Protein AF-W9E0Q0-F1 (afdb_monomer)

Secondary structure (DSSP, 8-state):
--HHHHHHHHHHHHHHHHHHHHHHHH--HHHHHHTT--HHHHHHHHHHHHHHS---TTSHHHHHHT-

Structure (mmCIF, N/CA/C/O backbone):
data_AF-W9E0Q0-F1
#
_entry.id   AF-W9E0Q0-F1
#
loop_
_atom_site.group_PDB
_atom_site.id
_atom_sit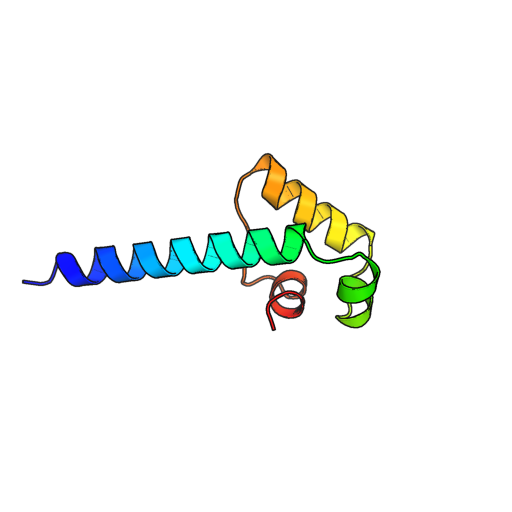e.type_symbol
_atom_site.label_atom_id
_atom_site.label_alt_id
_atom_site.label_comp_id
_atom_site.label_asym_id
_atom_site.label_entity_id
_atom_site.label_seq_id
_atom_site.pdbx_PDB_ins_code
_atom_site.Cartn_x
_atom_site.Cartn_y
_atom_site.Cartn_z
_atom_site.occupancy
_atom_site.B_iso_or_equiv
_atom_site.auth_seq_id
_atom_site.auth_comp_id
_atom_site.auth_asym_id
_atom_site.auth_atom_id
_atom_site.pdbx_PDB_model_num
ATOM 1 N N . MET A 1 1 ? 2.363 -25.353 30.475 1.00 49.97 1 MET A N 1
ATOM 2 C CA . MET A 1 1 ? 2.071 -23.925 30.746 1.00 49.97 1 MET A CA 1
ATOM 3 C C . MET A 1 1 ? 2.495 -23.172 29.490 1.00 49.97 1 MET A C 1
ATOM 5 O O . MET A 1 1 ? 3.428 -22.387 29.530 1.00 49.97 1 MET A O 1
ATOM 9 N N . ASP A 1 2 ? 1.852 -23.474 28.359 1.00 55.88 2 ASP A N 1
ATOM 10 C CA . ASP A 1 2 ? 2.360 -23.122 27.016 1.00 55.88 2 ASP A CA 1
ATOM 11 C C . ASP A 1 2 ? 1.285 -22.461 26.142 1.00 55.88 2 ASP A C 1
ATOM 13 O O . ASP A 1 2 ? 1.483 -22.229 24.956 1.00 55.88 2 ASP A O 1
ATOM 17 N N . GLU A 1 3 ? 0.125 -22.156 26.726 1.00 55.81 3 GLU A N 1
ATOM 18 C CA . GLU A 1 3 ? -1.027 -21.623 25.993 1.00 55.81 3 GLU A CA 1
ATOM 19 C C . GLU A 1 3 ? -0.960 -20.089 25.865 1.00 55.81 3 GLU A C 1
ATOM 21 O O . GLU A 1 3 ? -1.347 -19.528 24.846 1.00 55.81 3 GLU A O 1
ATOM 26 N N . GLN A 1 4 ? -0.353 -19.397 26.840 1.00 59.62 4 GLN A N 1
ATOM 27 C CA . GLN A 1 4 ? -0.237 -17.930 26.841 1.00 59.62 4 GLN A CA 1
ATOM 28 C C . GLN A 1 4 ? 0.746 -17.369 25.804 1.00 59.62 4 GLN A C 1
ATOM 30 O O . GLN A 1 4 ? 0.566 -16.249 25.332 1.00 59.62 4 GLN A O 1
ATOM 35 N N . SER A 1 5 ? 1.796 -18.107 25.440 1.00 61.38 5 SER A N 1
ATOM 36 C CA . SER A 1 5 ? 2.829 -17.619 24.515 1.00 61.38 5 SER A CA 1
ATOM 37 C C . SER A 1 5 ? 2.321 -17.511 23.074 1.00 61.38 5 SER A C 1
ATOM 39 O O . SER A 1 5 ? 2.702 -16.587 22.354 1.00 61.38 5 SER A O 1
ATOM 41 N N . PHE A 1 6 ? 1.420 -18.403 22.661 1.00 62.25 6 PHE A N 1
ATOM 42 C CA . PHE A 1 6 ? 0.869 -18.412 21.306 1.00 62.25 6 PHE A CA 1
ATOM 43 C C . PHE A 1 6 ? -0.101 -17.250 21.049 1.00 62.25 6 PHE A C 1
ATOM 45 O O . PHE A 1 6 ? -0.074 -16.645 19.973 1.00 62.25 6 PHE A O 1
ATOM 52 N N . ASP A 1 7 ? -0.909 -16.888 22.047 1.00 67.44 7 ASP A N 1
ATOM 53 C CA . ASP A 1 7 ? -1.855 -15.773 21.941 1.00 67.44 7 ASP A CA 1
ATOM 54 C C . ASP A 1 7 ? -1.150 -14.416 21.839 1.00 67.44 7 ASP A C 1
ATOM 56 O O . ASP A 1 7 ? -1.555 -13.556 21.052 1.00 67.44 7 ASP A O 1
ATOM 60 N N . VAL A 1 8 ? -0.040 -14.238 22.562 1.00 66.31 8 VAL A N 1
ATOM 61 C CA . VAL A 1 8 ? 0.751 -12.999 22.510 1.00 66.31 8 VAL A CA 1
ATOM 62 C C . VAL A 1 8 ? 1.409 -12.814 21.139 1.00 66.31 8 VAL A C 1
ATOM 64 O O . VAL A 1 8 ? 1.364 -11.713 20.586 1.00 66.31 8 VAL A O 1
ATOM 67 N N . MET A 1 9 ? 1.968 -13.878 20.550 1.00 66.62 9 MET A N 1
ATOM 68 C CA . MET A 1 9 ? 2.599 -13.805 19.224 1.00 66.62 9 MET A CA 1
ATOM 69 C C . MET A 1 9 ? 1.593 -13.422 18.133 1.00 66.62 9 MET A C 1
ATOM 71 O O . MET A 1 9 ? 1.851 -12.511 17.345 1.00 66.62 9 MET A O 1
ATOM 75 N N . LYS A 1 10 ? 0.412 -14.049 18.128 1.00 69.94 10 LYS A N 1
ATOM 76 C CA . LYS A 1 10 ? -0.659 -13.721 17.176 1.00 69.94 10 LYS A CA 1
ATOM 77 C C . LYS A 1 10 ? -1.165 -12.291 17.331 1.00 69.94 10 LYS A C 1
ATOM 79 O O . LYS A 1 10 ? -1.390 -11.605 16.333 1.00 69.94 10 LYS A O 1
ATOM 84 N N . ALA A 1 11 ? -1.333 -11.827 18.569 1.00 66.38 11 ALA A N 1
ATOM 85 C CA . ALA A 1 11 ? -1.743 -10.455 18.838 1.00 66.38 11 ALA A CA 1
ATOM 86 C C . ALA A 1 11 ? -0.707 -9.447 18.313 1.00 66.38 11 ALA A C 1
ATOM 88 O O . ALA A 1 11 ? -1.072 -8.447 17.692 1.00 66.38 11 ALA A O 1
ATOM 89 N N . GLN A 1 12 ? 0.586 -9.730 18.491 1.00 67.81 12 GLN A N 1
ATOM 90 C CA . GLN A 1 12 ? 1.666 -8.880 17.995 1.00 67.81 12 GLN A CA 1
ATOM 91 C C . GLN A 1 12 ? 1.724 -8.845 16.460 1.00 67.81 12 GLN A C 1
ATOM 93 O O . GLN A 1 12 ? 1.855 -7.768 15.874 1.00 67.81 12 GLN A O 1
ATOM 98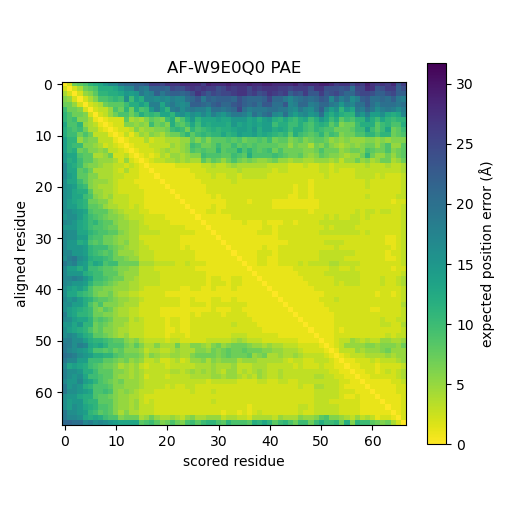 N N . GLU A 1 13 ? 1.576 -9.994 15.794 1.00 74.12 13 GLU A N 1
ATOM 99 C CA . GLU A 1 13 ? 1.482 -10.069 14.330 1.00 74.12 13 GLU A CA 1
ATOM 100 C C . GLU A 1 13 ? 0.295 -9.262 13.794 1.00 74.12 13 GLU A C 1
ATOM 102 O O . GLU A 1 13 ? 0.437 -8.509 12.826 1.00 74.12 13 GLU A O 1
ATOM 107 N N . PHE A 1 14 ? -0.862 -9.357 14.454 1.00 73.88 14 PHE A N 1
ATOM 108 C CA . PHE A 1 14 ? -2.054 -8.606 14.078 1.00 73.88 14 PHE A CA 1
ATOM 109 C C . PHE A 1 14 ? -1.856 -7.089 14.224 1.00 73.88 14 PHE A C 1
ATOM 111 O O . PHE A 1 14 ? -2.149 -6.340 13.287 1.00 73.88 14 PHE A O 1
ATOM 118 N N . VAL A 1 15 ? -1.301 -6.623 15.350 1.00 74.62 15 VAL A N 1
ATOM 119 C CA . VAL A 1 15 ? -1.001 -5.194 15.573 1.00 74.62 15 VAL A CA 1
ATOM 120 C C . VAL A 1 15 ? -0.008 -4.672 14.532 1.00 74.62 15 VAL A C 1
ATOM 122 O O . VAL A 1 15 ? -0.222 -3.603 13.952 1.00 74.62 15 VAL A O 1
ATOM 125 N N . ASN A 1 16 ? 1.043 -5.437 14.228 1.00 84.81 16 ASN A N 1
ATOM 126 C CA . ASN A 1 16 ? 2.023 -5.067 13.205 1.00 84.81 16 ASN A CA 1
ATOM 127 C C . ASN A 1 16 ? 1.378 -4.931 11.823 1.00 84.81 16 ASN A C 1
ATOM 129 O O . ASN A 1 16 ? 1.648 -3.974 11.095 1.00 84.81 16 ASN A O 1
ATOM 133 N N . LYS A 1 17 ? 0.476 -5.851 11.477 1.00 88.75 17 LYS A N 1
ATOM 134 C CA . LYS A 1 17 ? -0.237 -5.828 10.201 1.00 88.75 17 LYS A CA 1
ATOM 135 C C . LYS A 1 17 ? -1.166 -4.620 10.075 1.00 88.75 17 LYS A C 1
ATOM 137 O O . LYS A 1 17 ? -1.165 -3.968 9.033 1.00 88.75 17 LYS A O 1
ATOM 142 N N . GLN A 1 18 ? -1.897 -4.271 11.134 1.00 90.19 18 GLN A N 1
ATOM 143 C CA . GLN A 1 18 ? -2.748 -3.073 11.159 1.00 90.19 18 GLN A CA 1
ATOM 144 C C . GLN A 1 18 ? -1.937 -1.785 10.985 1.00 90.19 18 GLN A C 1
ATOM 146 O O . GLN A 1 18 ? -2.316 -0.901 10.209 1.00 90.19 18 GLN A O 1
ATOM 151 N N . LYS A 1 19 ? -0.776 -1.698 11.644 1.00 91.00 19 LYS A N 1
ATOM 152 C CA . LYS A 1 19 ? 0.140 -0.563 11.490 1.00 91.00 19 LYS A CA 1
ATOM 153 C C . LYS A 1 19 ? 0.630 -0.436 10.047 1.00 91.00 19 LYS A C 1
ATOM 155 O O . LYS A 1 19 ? 0.535 0.643 9.472 1.00 91.00 19 LYS A O 1
ATOM 160 N N . ILE A 1 20 ? 1.065 -1.542 9.443 1.00 91.81 20 ILE A N 1
ATOM 161 C CA . ILE A 1 20 ? 1.502 -1.592 8.041 1.00 91.81 20 ILE A CA 1
ATOM 162 C C . ILE A 1 20 ? 0.395 -1.124 7.088 1.00 91.81 20 ILE A C 1
ATOM 164 O O . ILE A 1 20 ? 0.637 -0.283 6.222 1.00 91.81 20 ILE A O 1
ATOM 168 N N . MET A 1 21 ? -0.825 -1.642 7.248 1.00 94.50 21 MET A N 1
ATOM 169 C CA . MET A 1 21 ? -1.958 -1.250 6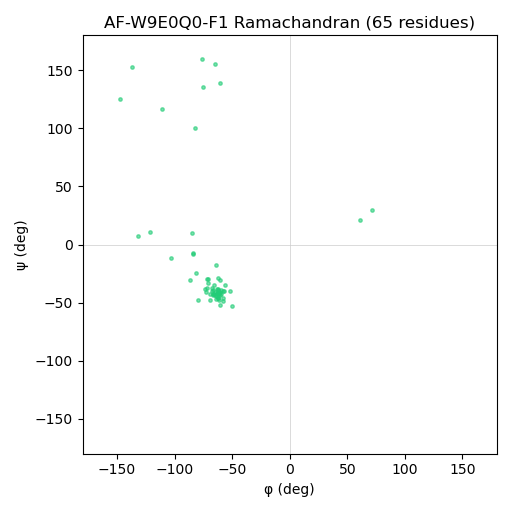.407 1.00 94.50 21 MET A CA 1
ATOM 170 C C . MET A 1 21 ? -2.257 0.246 6.531 1.00 94.50 21 MET A C 1
ATOM 172 O O . MET A 1 21 ? -2.465 0.916 5.520 1.00 94.50 21 MET A O 1
ATOM 176 N N . THR A 1 22 ? -2.194 0.789 7.748 1.00 94.75 22 THR A N 1
ATOM 177 C CA . THR A 1 22 ? -2.373 2.225 8.002 1.00 94.75 22 THR A CA 1
ATOM 178 C C . THR A 1 22 ? -1.293 3.057 7.308 1.00 94.75 22 THR A C 1
ATOM 180 O O . THR A 1 22 ? -1.623 4.014 6.607 1.00 94.75 22 THR A O 1
ATOM 183 N N . THR A 1 23 ? -0.021 2.660 7.414 1.00 94.38 23 THR A N 1
ATOM 184 C CA . THR A 1 23 ? 1.096 3.322 6.720 1.00 94.38 23 THR A CA 1
ATOM 185 C C . THR A 1 23 ? 0.891 3.329 5.206 1.00 94.38 23 THR A C 1
ATOM 187 O O . THR A 1 23 ? 1.005 4.375 4.575 1.00 94.38 23 THR A O 1
ATOM 190 N N . ILE A 1 24 ? 0.507 2.196 4.611 1.00 94.75 24 ILE A N 1
ATOM 191 C CA . ILE A 1 24 ? 0.239 2.099 3.167 1.00 94.75 24 ILE A CA 1
ATOM 192 C C . ILE A 1 24 ? -0.947 2.984 2.755 1.00 94.75 24 ILE A C 1
ATOM 194 O O . ILE A 1 24 ? -0.924 3.608 1.691 1.00 94.75 24 ILE A O 1
ATOM 198 N N . LEU A 1 25 ? -1.993 3.071 3.584 1.00 95.69 25 LEU A N 1
ATOM 199 C CA . LEU A 1 25 ? -3.136 3.947 3.323 1.00 95.69 25 LEU A CA 1
ATOM 200 C C . LEU A 1 25 ? -2.763 5.436 3.375 1.00 95.69 25 LEU A C 1
ATOM 202 O O . LEU A 1 25 ? -3.302 6.212 2.579 1.00 95.69 25 LEU A O 1
ATOM 206 N N . GLN A 1 26 ? -1.835 5.816 4.251 1.00 96.50 26 GLN A N 1
ATOM 207 C CA . GLN A 1 26 ? -1.344 7.189 4.411 1.00 96.50 26 GLN A CA 1
ATOM 208 C C . GLN A 1 26 ? -0.272 7.578 3.383 1.00 96.50 26 GLN A C 1
ATOM 210 O O . GLN A 1 26 ? -0.153 8.756 3.059 1.00 96.50 26 GLN A O 1
ATOM 215 N N . MET A 1 27 ? 0.453 6.604 2.827 1.00 96.38 27 MET A N 1
ATOM 216 C CA . MET A 1 27 ? 1.494 6.833 1.827 1.00 96.38 27 MET A CA 1
ATOM 217 C C . MET A 1 27 ? 0.937 7.494 0.553 1.00 96.38 27 MET A C 1
ATOM 219 O O . MET A 1 27 ? -0.144 7.147 0.042 1.00 96.38 27 MET A O 1
ATOM 223 N N . SER A 1 28 ? 1.702 8.453 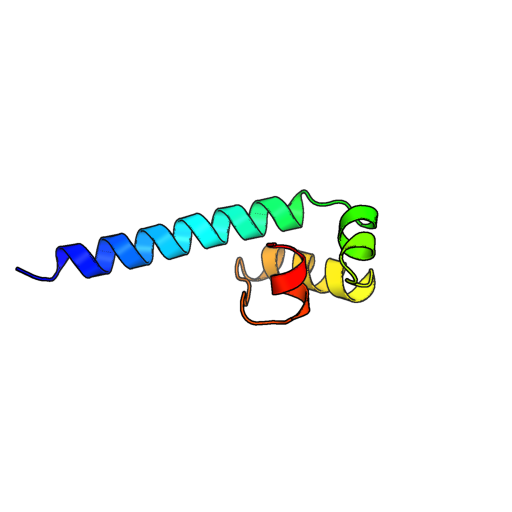0.034 1.00 97.06 28 SER A N 1
ATOM 224 C CA . SER A 1 28 ? 1.440 9.136 -1.228 1.00 97.06 28 SER A CA 1
ATOM 225 C C . SER A 1 28 ? 1.797 8.261 -2.434 1.00 97.06 28 SER A C 1
ATOM 227 O O . SER A 1 28 ? 2.582 7.317 -2.362 1.00 97.06 28 SER A O 1
ATOM 229 N N . GLN A 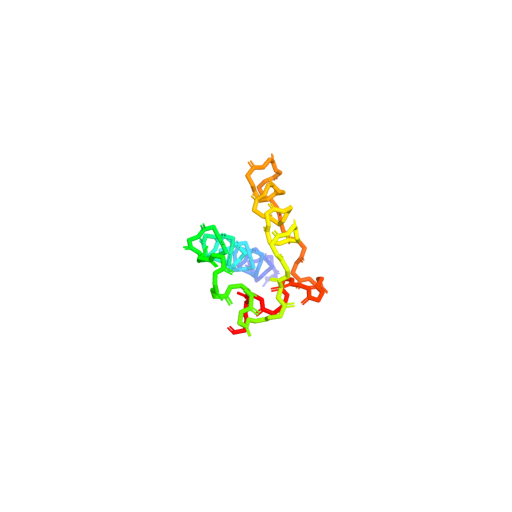1 29 ? 1.225 8.600 -3.590 1.00 97.00 29 GLN A N 1
ATOM 230 C CA . GLN A 1 29 ? 1.537 7.931 -4.854 1.00 97.00 29 GLN A CA 1
ATOM 231 C C . GLN A 1 29 ? 3.027 8.060 -5.225 1.00 97.00 29 GLN A C 1
ATOM 233 O O . GLN A 1 29 ? 3.623 7.094 -5.691 1.00 97.00 29 GLN A O 1
ATOM 238 N N . SER A 1 30 ? 3.628 9.229 -4.984 1.00 97.25 30 SER A N 1
ATOM 239 C CA . SER A 1 30 ? 5.035 9.516 -5.284 1.00 97.25 30 SER A CA 1
ATOM 240 C C . SER A 1 30 ? 6.008 8.700 -4.433 1.00 97.25 30 SER A C 1
ATOM 242 O O . SER A 1 30 ? 7.013 8.221 -4.949 1.00 97.25 30 SER A O 1
ATOM 244 N N . GLU A 1 31 ? 5.705 8.496 -3.148 1.00 96.88 31 GLU A N 1
ATOM 245 C CA . GLU A 1 31 ? 6.518 7.639 -2.272 1.00 96.88 31 GLU A CA 1
ATOM 246 C C . GLU A 1 31 ? 6.471 6.181 -2.741 1.00 96.88 31 GLU A C 1
ATOM 248 O O . GLU A 1 31 ? 7.506 5.529 -2.855 1.00 96.88 31 GLU A O 1
ATOM 253 N N . ALA A 1 32 ? 5.284 5.685 -3.102 1.00 96.50 32 ALA A N 1
ATOM 254 C CA . ALA A 1 32 ? 5.134 4.334 -3.636 1.00 96.50 32 ALA A CA 1
ATOM 255 C C . ALA A 1 32 ? 5.905 4.141 -4.958 1.00 96.50 32 ALA A C 1
ATOM 257 O O . ALA A 1 32 ? 6.526 3.097 -5.172 1.00 96.50 32 ALA A O 1
ATOM 258 N N . GLU A 1 33 ? 5.907 5.149 -5.834 1.00 97.25 33 GLU A N 1
ATOM 259 C CA . GLU A 1 33 ? 6.662 5.129 -7.092 1.00 97.25 33 GLU A CA 1
ATOM 260 C C . GLU A 1 33 ? 8.176 5.159 -6.866 1.00 97.25 33 GLU A C 1
ATOM 262 O O . GLU A 1 33 ? 8.892 4.394 -7.516 1.00 97.25 33 GLU A O 1
ATOM 267 N N . ALA A 1 34 ? 8.659 5.952 -5.903 1.00 96.75 34 ALA A N 1
ATOM 268 C CA . ALA A 1 34 ? 10.065 5.957 -5.492 1.00 96.75 34 ALA A CA 1
ATOM 269 C C . ALA A 1 34 ? 10.518 4.584 -4.959 1.00 96.75 34 ALA A C 1
ATOM 271 O O . ALA A 1 34 ? 11.663 4.183 -5.157 1.00 96.75 34 ALA A O 1
ATOM 272 N N . LEU A 1 35 ? 9.594 3.825 -4.360 1.00 95.44 35 LEU A N 1
ATOM 273 C CA . LEU A 1 35 ? 9.791 2.442 -3.912 1.00 95.44 35 LEU A CA 1
ATOM 274 C C . LEU A 1 35 ? 9.556 1.399 -5.026 1.00 95.44 35 LEU A C 1
ATOM 276 O O . LEU A 1 35 ? 9.497 0.195 -4.764 1.00 95.44 35 LEU A O 1
ATOM 280 N N . GLY A 1 36 ? 9.404 1.817 -6.286 1.00 96.06 36 GLY A N 1
ATOM 281 C CA . GLY A 1 36 ? 9.247 0.909 -7.426 1.00 96.06 36 GLY A CA 1
ATOM 282 C C . GLY A 1 36 ? 7.893 0.190 -7.464 1.00 96.06 36 GLY A C 1
ATOM 283 O O . GLY A 1 36 ? 7.789 -0.958 -7.926 1.00 96.06 36 GLY A O 1
ATOM 284 N N . VAL A 1 37 ? 6.840 0.821 -6.943 1.00 96.62 37 VAL A N 1
ATOM 285 C CA . VAL A 1 37 ? 5.458 0.341 -7.037 1.00 96.62 37 VAL A CA 1
ATOM 286 C C . VAL A 1 37 ? 4.668 1.266 -7.958 1.00 96.62 37 VAL A C 1
ATOM 288 O O . VAL A 1 37 ? 4.473 2.442 -7.676 1.00 96.62 37 VAL A O 1
ATOM 291 N N . SER A 1 38 ? 4.188 0.722 -9.078 1.00 97.25 38 S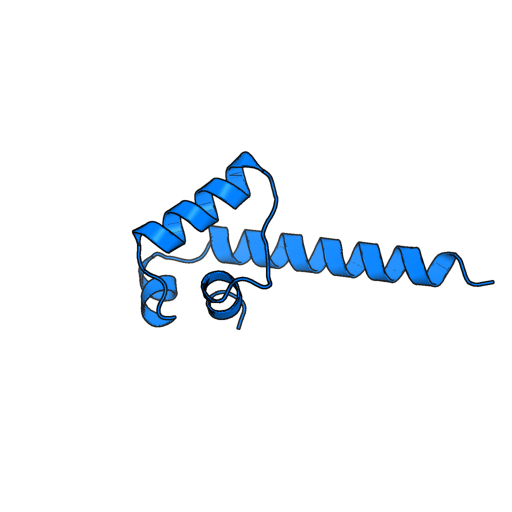ER A N 1
ATOM 292 C CA . SER A 1 38 ? 3.396 1.490 -10.041 1.00 97.25 38 SER A CA 1
ATOM 293 C C . SER A 1 38 ? 2.061 1.951 -9.454 1.00 97.25 38 SER A C 1
ATOM 295 O O . SER A 1 38 ? 1.483 1.290 -8.588 1.00 97.25 38 SER A O 1
ATOM 297 N N . ARG A 1 39 ? 1.504 3.035 -10.006 1.00 96.56 39 ARG A N 1
ATOM 298 C CA . ARG A 1 39 ? 0.186 3.572 -9.633 1.00 96.56 39 ARG A CA 1
ATOM 299 C C . ARG A 1 39 ? -0.935 2.553 -9.604 1.00 96.56 39 ARG A C 1
ATOM 301 O O . ARG A 1 39 ? -1.604 2.429 -8.583 1.00 96.56 39 ARG A O 1
ATOM 308 N N . SER A 1 40 ? -1.132 1.805 -10.686 1.00 96.88 40 SER A N 1
ATOM 309 C CA . SER A 1 40 ? -2.195 0.792 -10.750 1.00 96.88 40 SER A CA 1
ATOM 310 C C . SER A 1 40 ? -2.057 -0.243 -9.635 1.00 96.88 40 SER A C 1
ATOM 312 O O . SER A 1 40 ? -3.037 -0.624 -8.998 1.00 96.88 40 SER A O 1
ATOM 314 N N . ARG A 1 41 ? -0.822 -0.655 -9.345 1.00 96.31 41 ARG A N 1
ATOM 315 C CA . ARG A 1 41 ? -0.530 -1.642 -8.314 1.00 96.31 41 ARG A CA 1
ATOM 316 C C . ARG A 1 41 ? -0.702 -1.080 -6.910 1.00 96.31 41 ARG A C 1
ATOM 318 O O . ARG A 1 41 ? -1.271 -1.767 -6.071 1.00 96.31 41 ARG A O 1
ATOM 325 N N . PHE A 1 42 ? -0.266 0.152 -6.665 1.00 97.38 42 PHE A N 1
ATOM 326 C CA . PHE A 1 42 ? -0.466 0.821 -5.384 1.00 97.38 42 PHE A CA 1
ATOM 327 C C . PHE A 1 42 ? -1.956 1.021 -5.083 1.00 97.38 42 PHE A C 1
ATOM 329 O O . PHE A 1 42 ? -2.404 0.692 -3.987 1.00 97.38 42 PHE A O 1
ATOM 336 N N . GLN A 1 43 ? -2.749 1.458 -6.067 1.00 96.81 43 GLN A N 1
ATOM 337 C CA . GLN A 1 43 ? -4.196 1.603 -5.886 1.00 96.81 43 GLN A CA 1
ATOM 338 C C . GLN A 1 43 ? -4.885 0.264 -5.618 1.00 96.81 43 GLN A C 1
ATOM 340 O O . GLN A 1 43 ? -5.647 0.174 -4.661 1.00 96.81 43 GLN A O 1
ATOM 345 N N . GLY A 1 44 ? -4.540 -0.794 -6.360 1.00 95.81 44 GLY A N 1
ATOM 346 C CA . GLY A 1 44 ? -5.083 -2.131 -6.101 1.00 95.81 44 GLY A CA 1
ATOM 347 C C . GLY A 1 44 ? -4.707 -2.688 -4.720 1.00 95.81 44 GLY A C 1
ATOM 348 O O . GLY A 1 44 ? -5.462 -3.458 -4.134 1.00 95.81 44 GLY A O 1
ATOM 349 N N . ILE A 1 45 ? -3.560 -2.290 -4.156 1.00 95.00 45 ILE A N 1
ATOM 350 C CA . ILE A 1 45 ? -3.207 -2.620 -2.767 1.00 95.00 45 ILE A CA 1
ATOM 351 C C . ILE A 1 45 ? -4.111 -1.859 -1.788 1.00 95.00 45 ILE A C 1
ATOM 353 O O . ILE A 1 45 ? -4.666 -2.475 -0.881 1.00 95.00 45 ILE A O 1
ATOM 357 N N . LYS A 1 46 ? -4.295 -0.543 -1.972 1.00 95.81 46 LYS A N 1
ATOM 358 C CA . LYS A 1 46 ? -5.165 0.269 -1.101 1.00 95.81 46 LYS A CA 1
ATOM 359 C C . LYS A 1 46 ? -6.620 -0.195 -1.151 1.00 95.81 46 LYS A C 1
ATOM 361 O O . LYS A 1 46 ? -7.286 -0.190 -0.123 1.00 95.81 46 LYS A O 1
ATOM 366 N N . GLU A 1 47 ? -7.102 -0.589 -2.323 1.00 96.00 47 GLU A N 1
ATOM 367 C CA . GLU A 1 47 ? -8.440 -1.148 -2.522 1.00 96.00 47 GLU A CA 1
ATOM 368 C C . GLU A 1 47 ? -8.626 -2.432 -1.710 1.00 96.00 47 GLU A C 1
ATOM 370 O O . GLU A 1 47 ? -9.498 -2.478 -0.850 1.00 96.00 47 GLU A O 1
ATOM 375 N N . ARG A 1 48 ? -7.713 -3.404 -1.835 1.00 93.81 48 ARG A N 1
ATOM 376 C CA . ARG A 1 48 ? -7.757 -4.650 -1.045 1.00 93.81 48 ARG A CA 1
ATOM 377 C C . ARG A 1 48 ? -7.745 -4.415 0.463 1.00 93.81 48 ARG A C 1
ATOM 379 O O . ARG A 1 48 ? -8.468 -5.099 1.181 1.00 93.81 48 ARG A O 1
ATOM 386 N N . ILE A 1 49 ? -6.950 -3.452 0.937 1.00 94.50 49 ILE A N 1
ATOM 387 C CA . ILE A 1 49 ? -6.921 -3.086 2.361 1.00 94.50 49 ILE A CA 1
ATOM 388 C C . ILE A 1 49 ? -8.288 -2.547 2.803 1.00 94.50 49 ILE A C 1
ATOM 390 O O . ILE A 1 49 ? -8.751 -2.891 3.885 1.00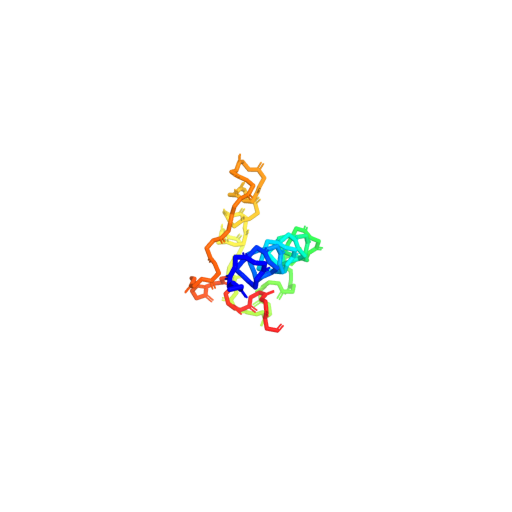 94.50 49 ILE A O 1
ATOM 394 N N . ARG A 1 50 ? -8.943 -1.713 1.986 1.00 93.75 50 ARG A N 1
ATOM 395 C CA . ARG A 1 50 ? -10.248 -1.121 2.324 1.00 93.75 50 ARG A CA 1
ATOM 396 C C . ARG A 1 50 ? -11.399 -2.118 2.236 1.00 93.75 50 ARG A C 1
ATOM 398 O O . ARG A 1 50 ? -12.299 -2.045 3.062 1.00 93.75 50 ARG A O 1
ATOM 405 N N . GLU A 1 51 ? -11.377 -3.010 1.252 1.00 93.94 51 GLU A N 1
ATOM 406 C CA . GLU A 1 51 ? -12.455 -3.975 1.016 1.00 93.94 51 GLU A CA 1
ATOM 407 C C . GLU A 1 51 ? -12.379 -5.171 1.964 1.00 93.94 51 GLU A C 1
ATOM 409 O O . GLU A 1 51 ? -13.378 -5.544 2.572 1.00 93.94 51 GLU A O 1
ATOM 414 N N . ASN A 1 52 ? -11.189 -5.756 2.113 1.00 89.94 52 ASN A N 1
ATOM 415 C CA . ASN A 1 52 ? -11.019 -7.016 2.837 1.00 89.94 52 ASN A CA 1
ATOM 416 C C . ASN A 1 52 ? -10.445 -6.826 4.244 1.00 89.94 52 ASN A C 1
ATOM 418 O O . ASN A 1 52 ? -10.407 -7.783 5.013 1.00 89.94 52 ASN A O 1
ATOM 422 N N . GLY A 1 53 ? -9.939 -5.630 4.576 1.00 86.81 53 GLY A N 1
ATOM 423 C CA . GLY A 1 53 ? -9.219 -5.402 5.834 1.00 86.81 53 GLY A CA 1
ATOM 424 C C . GLY A 1 53 ? -7.959 -6.262 5.965 1.00 86.81 53 GLY A C 1
ATOM 425 O O . GLY A 1 53 ? -7.504 -6.519 7.079 1.00 86.81 53 GLY A O 1
ATOM 426 N N . ASP A 1 54 ? -7.423 -6.747 4.839 1.00 84.44 54 ASP A N 1
ATOM 427 C CA . ASP A 1 54 ? -6.345 -7.727 4.802 1.00 84.44 54 ASP A CA 1
ATOM 428 C C . ASP A 1 54 ? -5.275 -7.382 3.755 1.00 84.44 54 ASP A C 1
ATOM 430 O O . ASP A 1 54 ? -5.527 -6.741 2.731 1.00 84.44 54 ASP A O 1
ATOM 434 N N . LEU A 1 55 ? -4.049 -7.834 4.020 1.00 88.12 55 LEU A N 1
ATOM 435 C CA . LEU A 1 55 ? -2.874 -7.584 3.204 1.00 88.12 55 LEU A CA 1
ATOM 436 C C . LEU A 1 55 ? -1.890 -8.759 3.254 1.00 88.12 55 LEU A C 1
ATOM 438 O O . LEU A 1 55 ? -1.389 -9.138 4.314 1.00 88.12 55 LEU A O 1
ATOM 442 N N . ASN A 1 56 ? -1.528 -9.286 2.084 1.00 88.25 56 ASN A N 1
ATOM 443 C CA . ASN A 1 56 ? -0.474 -10.291 1.973 1.00 88.25 56 ASN A CA 1
ATOM 444 C C . ASN A 1 56 ? 0.918 -9.631 1.955 1.00 88.25 56 ASN A C 1
ATOM 446 O O . ASN A 1 56 ? 1.391 -9.159 0.912 1.00 88.25 56 ASN A O 1
ATOM 450 N N . LEU A 1 57 ? 1.581 -9.663 3.115 1.00 86.12 57 LEU A N 1
ATOM 451 C CA . LEU A 1 57 ? 2.919 -9.105 3.342 1.00 86.12 57 LEU A CA 1
ATOM 452 C C . LEU A 1 57 ? 4.026 -9.798 2.534 1.00 86.12 57 LEU A C 1
ATOM 454 O O . LEU A 1 57 ? 5.093 -9.225 2.344 1.00 86.12 57 LEU A O 1
ATOM 458 N N . ASN A 1 58 ? 3.782 -11.000 2.008 1.00 88.19 58 ASN A N 1
ATOM 459 C CA . ASN A 1 58 ? 4.790 -11.759 1.265 1.00 88.19 58 ASN A CA 1
ATOM 460 C C . ASN A 1 58 ? 4.885 -11.355 -0.209 1.00 88.19 58 ASN A C 1
ATOM 462 O O . ASN A 1 58 ? 5.789 -11.797 -0.920 1.00 88.19 58 ASN A O 1
ATOM 466 N N . THR A 1 59 ? 3.973 -10.510 -0.695 1.00 90.50 59 THR A N 1
ATOM 467 C CA . THR A 1 59 ? 4.012 -10.080 -2.093 1.00 90.50 59 THR A CA 1
ATOM 468 C C . THR A 1 59 ? 5.132 -9.053 -2.310 1.00 90.50 59 THR A C 1
ATOM 470 O O . THR A 1 59 ? 5.264 -8.117 -1.518 1.00 90.50 59 THR A O 1
ATOM 473 N N . PRO A 1 60 ? 5.933 -9.159 -3.391 1.00 93.81 60 PRO A N 1
ATOM 474 C CA . PRO A 1 60 ? 7.032 -8.225 -3.644 1.00 93.81 60 PRO A CA 1
ATOM 475 C C . PRO A 1 60 ? 6.646 -6.735 -3.601 1.00 93.81 60 PRO A C 1
ATOM 477 O O . PRO A 1 60 ? 7.422 -5.952 -3.064 1.00 93.81 60 PRO A O 1
ATOM 480 N N . PRO A 1 61 ? 5.476 -6.308 -4.122 1.00 91.38 61 PRO A N 1
ATOM 481 C CA . PRO A 1 61 ? 5.053 -4.913 -4.034 1.00 91.38 61 PRO A CA 1
ATOM 482 C C . PRO A 1 61 ? 4.803 -4.460 -2.598 1.00 91.38 61 PRO A C 1
ATOM 484 O O . PRO A 1 61 ? 5.201 -3.361 -2.246 1.00 91.38 61 PRO A O 1
ATOM 487 N N . VAL A 1 62 ? 4.186 -5.303 -1.764 1.00 90.62 62 VAL A N 1
ATOM 488 C CA . VAL A 1 62 ? 3.916 -4.963 -0.362 1.00 90.62 62 VAL A CA 1
ATOM 489 C C . VAL A 1 62 ? 5.214 -4.899 0.430 1.00 90.62 62 VAL A C 1
ATOM 491 O O . VAL A 1 62 ? 5.416 -3.924 1.137 1.00 90.62 62 VAL A O 1
ATOM 494 N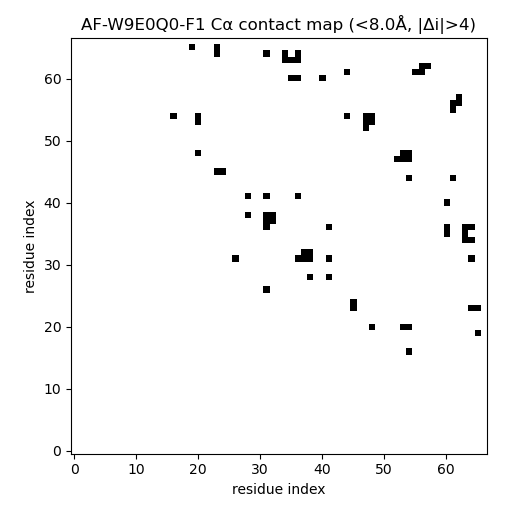 N . ARG A 1 63 ? 6.143 -5.843 0.224 1.00 91.81 63 ARG A N 1
ATOM 495 C CA . ARG A 1 63 ? 7.462 -5.812 0.883 1.00 91.81 63 ARG A CA 1
ATOM 496 C C . ARG A 1 63 ? 8.229 -4.519 0.614 1.00 91.81 63 ARG A C 1
ATOM 498 O O . ARG A 1 63 ? 8.934 -4.054 1.495 1.00 91.81 63 ARG A O 1
ATOM 505 N N . ARG A 1 64 ? 8.089 -3.933 -0.580 1.00 92.19 64 ARG A N 1
ATOM 506 C CA . ARG A 1 64 ? 8.726 -2.648 -0.910 1.00 92.19 64 ARG A CA 1
ATOM 507 C C . ARG A 1 64 ? 8.105 -1.457 -0.182 1.00 92.19 64 ARG A C 1
ATOM 509 O O . ARG A 1 64 ? 8.819 -0.509 0.091 1.00 92.19 64 ARG A O 1
ATOM 516 N N . LEU A 1 65 ? 6.812 -1.514 0.143 1.00 91.00 65 LEU A N 1
ATOM 517 C CA . LEU A 1 65 ? 6.091 -0.446 0.854 1.00 91.00 65 LEU A CA 1
ATOM 518 C C . LEU A 1 65 ? 6.257 -0.512 2.381 1.00 91.00 65 LEU A C 1
ATOM 520 O O . LEU A 1 65 ? 5.767 0.368 3.081 1.00 91.00 65 LEU A O 1
ATOM 524 N N . THR A 1 66 ? 6.878 -1.576 2.894 1.00 84.62 66 THR A N 1
ATOM 525 C CA . THR A 1 66 ? 7.012 -1.861 4.332 1.00 84.62 66 THR A CA 1
ATOM 526 C C . THR A 1 66 ? 8.465 -1.969 4.793 1.00 84.62 66 THR A C 1
ATOM 528 O O . THR A 1 66 ? 8.705 -2.490 5.882 1.00 84.62 66 THR A O 1
ATOM 531 N N . ILE A 1 67 ? 9.412 -1.578 3.935 1.00 69.81 67 ILE A N 1
ATOM 532 C CA . ILE A 1 67 ? 10.844 -1.459 4.254 1.00 69.81 67 ILE A CA 1
ATOM 533 C C . ILE A 1 67 ? 11.102 -0.155 5.005 1.00 69.81 67 ILE A C 1
ATOM 535 O O . ILE A 1 67 ? 10.421 0.846 4.687 1.00 69.81 67 ILE A O 1
#

Mean predicted aligned error: 5.87 Å

Radius of gyration: 14.02 Å; Cα contacts (8 Å, |Δi|>4): 39; chains: 1; bounding box: 23×33×42 Å

pLDDT: mean 86.56, std 12.91, range [49.97, 97.38]

Foldseek 3Di:
DPPVVVVVVVVVVVVVQLVLLVLLLPDDQVVLVVLVAHPVRSVVQNVCCVPVVDDDCPDPSSVSSRD

Solvent-accessible surface area (backbone atoms only — not comparable to full-atom values): 4004 Å² total; per-residue (Å²): 144,69,69,68,64,56,55,52,52,53,52,49,53,50,54,51,50,53,51,52,53,50,51,57,66,70,54,52,72,67,59,40,43,76,51,74,30,53,68,73,59,50,49,55,50,49,48,39,38,71,76,68,73,49,80,70,65,85,41,72,68,46,45,47,74,72,108

Organism: NCBI:txid1090322

Sequ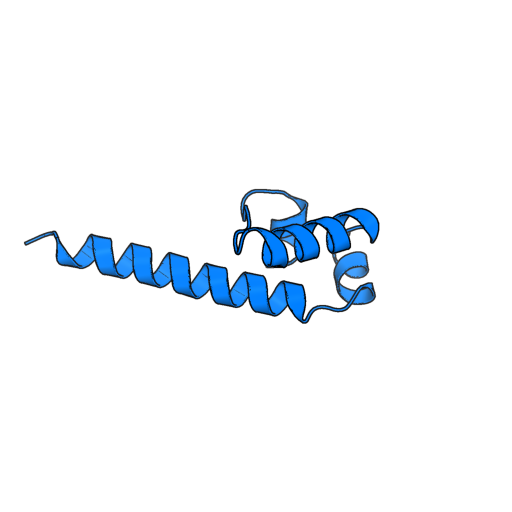ence (67 aa):
MDEQSFDVMKAQEFVNKQKIMTTILQMSQSEAEALGVSRSRFQGIKERIRENGDLNLNTPPVRRLTI